Protein AF-A0A958FIM8-F1 (afdb_monomer_lite)

pLDDT: mean 78.72, std 8.45, range [48.31, 89.25]

Foldseek 3Di:
DVVVVQDVDPVSVVVVVVVVVVVCPVVVVLVVVLVVVLVVCVVVCVLVVLLVVLLVVVVVVVDDPVVVLVVVVVVLVVVCVVDVDPVSSCSNCVSRVQSNCVSNVHHSVSD

Structure (mmCIF, N/CA/C/O backbone):
data_AF-A0A958FIM8-F1
#
_entry.id   AF-A0A958FIM8-F1
#
loop_
_atom_site.group_PDB
_atom_site.id
_atom_site.type_symbol
_atom_site.label_atom_id
_atom_site.label_alt_id
_atom_site.label_comp_id
_atom_site.label_asym_id
_atom_site.label_entity_id
_atom_site.label_seq_id
_atom_site.pdbx_PDB_ins_code
_atom_site.Cartn_x
_atom_site.Cartn_y
_atom_site.Cartn_z
_atom_site.occupancy
_atom_site.B_iso_or_equiv
_atom_site.auth_seq_id
_atom_site.auth_comp_id
_atom_site.auth_asym_id
_atom_site.auth_atom_id
_atom_site.pdbx_PDB_model_num
ATOM 1 N N . GLY A 1 1 ? -28.808 9.593 13.337 1.00 60.69 1 GLY A N 1
ATOM 2 C CA . GLY A 1 1 ? -27.851 9.498 14.457 1.00 60.69 1 GLY A CA 1
ATOM 3 C C . GLY A 1 1 ? -28.426 10.144 15.699 1.00 60.69 1 GLY A C 1
ATOM 4 O O . GLY A 1 1 ? -29.049 9.452 16.492 1.00 60.69 1 GLY A O 1
ATOM 5 N N . VAL A 1 2 ? -28.287 11.466 15.814 1.00 61.94 2 VAL A N 1
ATOM 6 C CA . VAL A 1 2 ? -28.866 12.273 16.908 1.00 61.94 2 VAL A CA 1
ATOM 7 C C . VAL A 1 2 ? -30.398 12.348 16.797 1.00 61.94 2 VAL A C 1
ATOM 9 O O . VAL A 1 2 ? -31.105 12.031 17.743 1.00 61.94 2 VAL A O 1
ATOM 12 N N . MET A 1 3 ? -30.921 12.610 15.594 1.00 58.44 3 MET A N 1
ATOM 13 C CA . MET A 1 3 ? -32.369 12.715 15.324 1.00 58.44 3 MET A CA 1
ATOM 14 C C . MET A 1 3 ? -33.138 11.383 15.445 1.00 58.44 3 MET A C 1
ATOM 16 O O . MET A 1 3 ? -34.342 11.372 15.651 1.00 58.44 3 MET A O 1
ATOM 20 N N . THR A 1 4 ? -32.435 10.250 15.347 1.00 76.81 4 THR A N 1
ATOM 21 C CA . THR A 1 4 ? -32.993 8.893 15.510 1.00 76.81 4 THR A CA 1
ATOM 22 C C . THR A 1 4 ? -32.746 8.328 16.916 1.00 76.81 4 THR A C 1
ATOM 24 O O . THR A 1 4 ? -32.925 7.133 17.130 1.00 76.81 4 THR A O 1
ATOM 27 N N . GLY A 1 5 ? -32.234 9.139 17.853 1.00 74.44 5 GLY A N 1
ATOM 28 C CA . GLY A 1 5 ? -31.954 8.744 19.240 1.00 74.44 5 GLY A CA 1
ATOM 29 C C . GLY A 1 5 ? -30.795 7.756 19.443 1.00 74.44 5 GLY A C 1
ATOM 30 O O . GLY A 1 5 ? -30.603 7.289 20.563 1.00 74.44 5 GLY A O 1
ATOM 31 N N . LYS A 1 6 ? -30.022 7.431 18.392 1.00 72.44 6 LYS A N 1
ATOM 32 C CA . LYS A 1 6 ? -28.883 6.489 18.453 1.00 72.44 6 LYS A CA 1
ATOM 33 C C . LYS A 1 6 ? -27.629 7.087 19.101 1.00 72.44 6 LYS A C 1
ATOM 35 O O . LYS A 1 6 ? -26.825 6.337 19.633 1.00 72.44 6 LYS A O 1
ATOM 40 N N . PHE A 1 7 ? -27.466 8.407 19.049 1.00 79.88 7 PHE A N 1
ATOM 41 C CA . PHE A 1 7 ? -26.386 9.128 19.725 1.00 79.88 7 PHE A CA 1
ATOM 42 C C . PHE A 1 7 ? -27.014 10.166 20.649 1.00 79.88 7 PHE A C 1
ATOM 44 O O . PHE A 1 7 ? -27.542 11.166 20.160 1.00 79.88 7 PHE A O 1
ATOM 51 N N . LYS A 1 8 ? -27.021 9.895 21.958 1.00 78.62 8 LYS A N 1
ATOM 52 C CA . LYS A 1 8 ? -27.652 10.750 22.979 1.00 78.62 8 LYS A CA 1
ATOM 53 C C . LYS A 1 8 ? -26.638 11.621 23.707 1.00 78.62 8 LYS A C 1
ATOM 55 O O . LYS A 1 8 ? -26.997 12.674 24.221 1.00 78.62 8 LYS A O 1
ATOM 60 N N . SER A 1 9 ? -25.374 11.211 23.729 1.00 82.94 9 SER A N 1
ATOM 61 C CA . SER A 1 9 ? -24.277 12.012 24.266 1.00 82.94 9 SER A CA 1
ATOM 62 C C . SER A 1 9 ? -23.003 11.862 23.440 1.00 82.94 9 SER A C 1
ATOM 64 O O . SER A 1 9 ? -22.837 10.899 22.686 1.00 82.94 9 SER A O 1
ATOM 66 N N . SER A 1 10 ? -22.052 12.774 23.645 1.00 82.06 10 SER A N 1
ATOM 67 C CA . SER A 1 10 ? -20.709 12.676 23.064 1.00 82.06 10 SER A CA 1
ATOM 68 C C . SER A 1 10 ? -20.005 11.363 23.432 1.00 82.06 10 SER A C 1
ATOM 70 O O . SER A 1 10 ? -19.213 10.863 22.638 1.00 82.06 10 SER A O 1
ATOM 72 N N . LYS A 1 11 ? -20.330 10.747 24.583 1.00 84.56 11 LYS A N 1
ATOM 73 C CA . LYS A 1 11 ? -19.807 9.419 24.951 1.00 84.56 11 LYS A CA 1
ATOM 74 C C . LYS A 1 11 ? -20.304 8.312 24.022 1.00 84.56 11 LYS A C 1
ATOM 76 O O . LYS A 1 11 ? -19.523 7.422 23.706 1.00 84.56 11 LYS A O 1
ATOM 81 N N . ASP A 1 12 ? -21.545 8.377 23.541 1.00 85.31 12 ASP A N 1
ATOM 82 C CA . ASP A 1 12 ? -22.080 7.371 22.608 1.00 85.31 12 ASP A CA 1
ATOM 83 C C . ASP A 1 12 ? -21.382 7.464 21.249 1.00 85.31 12 ASP A C 1
ATOM 85 O O . ASP A 1 12 ? -21.123 6.455 20.594 1.00 85.31 12 ASP A O 1
ATOM 89 N N . MET A 1 13 ? -21.045 8.690 20.839 1.00 83.12 13 MET A N 1
ATOM 90 C CA . MET A 1 13 ? -20.290 8.940 19.616 1.00 83.12 13 MET A CA 1
ATOM 91 C C . MET A 1 13 ? -18.862 8.398 19.733 1.00 83.12 13 MET A C 1
ATOM 93 O O . MET A 1 13 ? -18.423 7.663 18.851 1.00 83.12 13 MET A O 1
ATOM 97 N N . VAL A 1 14 ? -18.176 8.664 20.851 1.00 87.88 14 VAL A N 1
ATOM 98 C CA . VAL A 1 14 ? -16.850 8.087 21.131 1.00 87.88 14 VAL A CA 1
ATOM 99 C C . VAL A 1 14 ? -16.916 6.558 21.179 1.00 87.88 14 VAL A C 1
ATOM 101 O O . VAL A 1 14 ? -16.098 5.901 20.545 1.00 87.88 14 VAL A O 1
ATOM 104 N N . GLY A 1 15 ? -17.922 5.975 21.837 1.00 88.56 15 GLY A N 1
ATOM 105 C CA . GLY A 1 15 ? -18.096 4.521 21.910 1.00 88.56 15 GLY A CA 1
ATOM 106 C C . GLY A 1 15 ? -18.310 3.862 20.544 1.00 88.56 15 GLY A C 1
ATOM 107 O O . GLY A 1 15 ? -17.737 2.808 20.267 1.00 88.56 15 GLY A O 1
ATOM 108 N N . ALA A 1 16 ? -19.076 4.492 19.650 1.00 87.25 16 ALA A N 1
ATOM 109 C CA . ALA A 1 16 ? -19.239 3.996 18.284 1.00 87.25 16 ALA A CA 1
ATOM 110 C C . ALA A 1 16 ? -17.959 4.125 17.450 1.00 87.25 16 ALA A C 1
ATOM 112 O O . ALA A 1 16 ? -17.654 3.220 16.674 1.00 87.25 16 ALA A O 1
ATOM 113 N N . MET A 1 17 ? -17.185 5.199 17.632 1.00 87.44 17 MET A N 1
ATOM 114 C CA . MET A 1 17 ? -15.872 5.338 16.995 1.00 87.44 17 MET A CA 1
ATOM 115 C C . MET A 1 17 ? -14.900 4.262 17.489 1.00 87.44 17 MET A C 1
ATOM 117 O O . MET A 1 17 ? -14.244 3.622 16.673 1.00 87.44 17 MET A O 1
ATOM 121 N N . SER A 1 18 ? -14.858 3.990 18.797 1.00 89.25 18 SER A N 1
ATOM 122 C CA . SER A 1 18 ? -14.039 2.911 19.364 1.00 89.25 18 SER A CA 1
ATOM 123 C C . SER A 1 18 ? -14.422 1.544 18.798 1.00 89.25 18 SER A C 1
ATOM 125 O O . SER A 1 18 ? -13.546 0.783 18.398 1.00 89.25 18 SER A O 1
ATOM 127 N N . LYS A 1 19 ? -15.722 1.254 18.676 1.00 89.06 19 LYS A N 1
ATOM 128 C CA . LYS A 1 19 ? -16.203 -0.007 18.095 1.00 89.06 19 LYS A CA 1
ATOM 129 C C . LYS A 1 19 ? -15.889 -0.135 16.602 1.00 89.06 19 LYS A C 1
ATOM 131 O O . LYS A 1 19 ? -15.602 -1.227 16.121 1.00 89.06 19 LYS A O 1
ATOM 136 N N . ALA A 1 20 ? -15.906 0.973 15.864 1.00 87.50 20 ALA A N 1
ATOM 137 C CA . ALA A 1 20 ? -15.458 0.989 14.476 1.00 87.50 20 ALA A CA 1
ATOM 138 C C . ALA A 1 20 ? -13.946 0.712 14.362 1.00 87.50 20 ALA A C 1
ATOM 140 O O . ALA A 1 20 ? -13.536 -0.062 13.501 1.00 87.50 20 ALA A O 1
ATOM 141 N N . MET A 1 21 ? -13.125 1.286 15.251 1.00 88.44 21 MET A N 1
ATOM 142 C CA . MET A 1 21 ? -11.677 1.029 15.292 1.00 88.44 21 MET A CA 1
ATOM 143 C C . MET A 1 21 ? -11.344 -0.425 15.638 1.00 88.44 21 MET A C 1
ATOM 145 O O . MET A 1 21 ? -10.404 -0.979 15.074 1.00 88.44 21 MET A O 1
ATOM 149 N N . GLU A 1 22 ? -12.135 -1.066 16.498 1.00 89.19 22 GLU A N 1
ATOM 150 C CA . GLU A 1 22 ? -11.995 -2.492 16.820 1.00 89.19 22 GLU A CA 1
ATOM 151 C C . GLU A 1 22 ? -12.137 -3.371 15.564 1.00 89.19 22 GLU A C 1
ATOM 153 O O . GLU A 1 22 ? -11.312 -4.250 15.320 1.00 89.19 22 GLU A O 1
ATOM 158 N N . GLY A 1 23 ? -13.106 -3.063 14.693 1.00 86.25 23 GLY A N 1
ATOM 159 C CA . GLY A 1 23 ? -13.276 -3.747 13.405 1.00 86.25 23 GLY A CA 1
ATOM 160 C C . GLY A 1 23 ? -12.121 -3.533 12.417 1.00 86.25 23 GLY A C 1
ATOM 161 O O . GLY A 1 23 ? -11.919 -4.351 11.521 1.00 86.25 23 GLY A O 1
ATOM 162 N N . MET A 1 24 ? -11.329 -2.471 12.585 1.00 87.75 24 MET A N 1
ATOM 163 C CA . MET A 1 24 ? -10.147 -2.199 11.759 1.00 87.75 24 MET A CA 1
ATOM 164 C C . MET A 1 24 ? -8.849 -2.762 12.346 1.00 87.75 24 MET A C 1
ATOM 166 O O . MET A 1 24 ? -7.801 -2.613 11.718 1.00 87.75 24 MET A O 1
ATOM 170 N N . ALA A 1 25 ? -8.878 -3.422 13.508 1.00 86.69 25 ALA A N 1
ATOM 171 C CA . ALA A 1 25 ? -7.669 -3.914 14.170 1.00 86.69 25 ALA A CA 1
ATOM 172 C C . ALA A 1 25 ? -6.814 -4.805 13.249 1.00 86.69 25 ALA A C 1
ATOM 174 O O . ALA A 1 25 ? -5.600 -4.626 13.164 1.00 86.69 25 ALA A O 1
ATOM 175 N N . TYR A 1 26 ? -7.450 -5.698 12.481 1.00 84.06 26 TYR A N 1
ATOM 176 C CA . TYR A 1 26 ? -6.760 -6.541 11.499 1.00 84.06 26 TYR A CA 1
ATOM 177 C C . TYR A 1 26 ? -6.060 -5.722 10.403 1.00 84.06 26 TYR A C 1
ATOM 179 O O . TYR A 1 26 ? -4.903 -5.981 10.067 1.00 84.06 26 TYR A O 1
ATOM 187 N N . TYR A 1 27 ? -6.742 -4.702 9.874 1.00 83.81 27 TYR A N 1
ATOM 188 C CA . TYR A 1 27 ? -6.174 -3.811 8.865 1.00 83.81 27 TYR A CA 1
ATOM 189 C C . TYR A 1 27 ? -4.979 -3.025 9.415 1.00 83.81 27 TYR A C 1
ATOM 191 O O . TYR A 1 27 ? -3.968 -2.906 8.731 1.00 83.81 27 TYR A O 1
ATOM 199 N N . ILE A 1 28 ? -5.056 -2.542 10.659 1.00 87.06 28 ILE A N 1
ATOM 200 C CA . ILE A 1 28 ? -3.971 -1.789 11.305 1.00 87.06 28 ILE A CA 1
ATOM 201 C C . ILE A 1 28 ? -2.714 -2.656 11.451 1.00 87.06 28 ILE A C 1
ATOM 203 O O . ILE A 1 28 ? -1.623 -2.206 11.105 1.00 87.06 28 ILE A O 1
ATOM 207 N N . VAL A 1 29 ? -2.855 -3.906 11.903 1.00 87.69 29 VAL A N 1
ATOM 208 C CA . VAL A 1 29 ? -1.718 -4.834 12.034 1.00 87.69 29 VAL A CA 1
ATOM 209 C C . VAL A 1 29 ? -1.087 -5.116 10.670 1.00 87.69 29 VAL A C 1
ATOM 211 O O . VAL A 1 29 ? 0.128 -5.029 10.517 1.00 87.69 29 VAL A O 1
ATOM 214 N N . MET A 1 30 ? -1.899 -5.393 9.650 1.00 84.75 30 MET A N 1
ATOM 215 C CA . MET A 1 30 ? -1.407 -5.607 8.288 1.00 84.75 30 MET A CA 1
ATOM 216 C C . MET A 1 30 ? -0.693 -4.367 7.728 1.00 84.75 30 MET A C 1
ATOM 218 O O . MET A 1 30 ? 0.410 -4.482 7.190 1.00 84.75 30 MET A O 1
ATOM 222 N N . ALA A 1 31 ? -1.299 -3.186 7.865 1.00 84.50 31 ALA A N 1
ATOM 223 C CA . ALA A 1 31 ? -0.743 -1.923 7.392 1.00 84.50 31 ALA A CA 1
ATO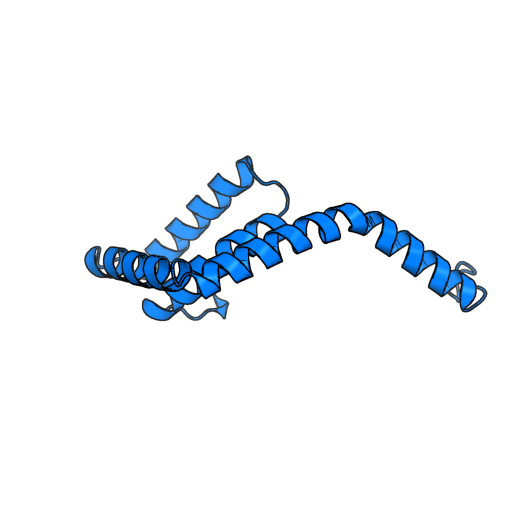M 224 C C . ALA A 1 31 ? 0.583 -1.590 8.088 1.00 84.50 31 ALA A C 1
ATOM 226 O O . ALA A 1 31 ? 1.491 -1.082 7.439 1.00 84.50 31 ALA A O 1
ATOM 227 N N . PHE A 1 32 ? 0.731 -1.935 9.371 1.00 87.94 32 PHE A N 1
ATOM 228 C CA . PHE A 1 32 ? 1.987 -1.788 10.106 1.00 87.94 32 PHE A CA 1
ATOM 229 C C . PHE A 1 32 ? 3.121 -2.608 9.475 1.00 87.94 32 PHE A C 1
ATOM 231 O O . PHE A 1 32 ? 4.189 -2.069 9.187 1.00 87.94 32 PHE A O 1
ATOM 238 N N . PHE A 1 33 ? 2.884 -3.889 9.177 1.00 87.69 33 PHE A N 1
ATOM 239 C CA . PHE A 1 33 ? 3.887 -4.720 8.503 1.00 87.69 33 PHE A CA 1
ATOM 240 C C . PHE A 1 33 ? 4.160 -4.263 7.067 1.00 87.69 33 PHE A C 1
ATOM 242 O O . PHE A 1 33 ? 5.316 -4.247 6.646 1.00 87.69 33 PHE A O 1
ATOM 249 N N . CYS A 1 34 ? 3.131 -3.835 6.331 1.00 84.50 34 CYS A N 1
ATOM 250 C CA . CYS A 1 34 ? 3.315 -3.252 5.001 1.00 84.50 34 CYS A CA 1
ATOM 251 C C . CYS A 1 34 ? 4.171 -1.983 5.071 1.00 84.50 34 CYS A C 1
ATOM 253 O O . CYS A 1 34 ? 5.078 -1.821 4.265 1.00 84.50 34 CYS A O 1
ATOM 255 N N . ALA A 1 35 ? 3.947 -1.111 6.055 1.00 86.50 35 ALA A N 1
ATOM 256 C CA . ALA A 1 35 ? 4.742 0.096 6.247 1.00 86.50 35 ALA A CA 1
ATOM 257 C C . ALA A 1 35 ? 6.211 -0.224 6.562 1.00 86.50 35 ALA A C 1
ATOM 259 O O . ALA A 1 35 ? 7.102 0.401 5.988 1.00 86.50 35 ALA A O 1
ATOM 260 N N . LEU A 1 36 ? 6.479 -1.227 7.407 1.00 89.19 36 LEU A N 1
ATOM 261 C CA . LEU A 1 36 ? 7.844 -1.700 7.673 1.00 89.19 36 LEU A CA 1
ATOM 262 C C . LEU A 1 36 ? 8.510 -2.272 6.417 1.00 89.19 36 LEU A C 1
ATOM 264 O O . LEU A 1 36 ? 9.674 -1.972 6.151 1.00 89.19 36 LEU A O 1
ATOM 268 N N . PHE A 1 37 ? 7.771 -3.051 5.623 1.00 86.12 37 PHE A N 1
ATOM 269 C CA . PHE A 1 37 ? 8.249 -3.547 4.335 1.00 86.12 37 PHE A CA 1
ATOM 270 C C . PHE A 1 37 ? 8.584 -2.391 3.391 1.00 86.12 37 PHE A C 1
ATOM 272 O O . PHE A 1 37 ? 9.700 -2.341 2.891 1.00 86.12 37 PHE A O 1
ATOM 279 N N . ILE A 1 38 ? 7.671 -1.435 3.196 1.00 85.00 38 ILE A N 1
ATOM 280 C CA . ILE A 1 38 ? 7.877 -0.262 2.331 1.00 85.00 38 ILE A CA 1
ATOM 281 C C . ILE A 1 38 ? 9.093 0.540 2.797 1.00 85.00 38 ILE A C 1
ATOM 283 O O . ILE A 1 38 ? 9.914 0.945 1.977 1.00 85.00 38 ILE A O 1
ATOM 287 N N . TYR A 1 39 ? 9.245 0.742 4.107 1.00 87.69 39 TYR A N 1
ATOM 288 C CA . TYR A 1 39 ? 10.396 1.434 4.678 1.00 87.69 39 TYR A CA 1
ATOM 289 C C . TYR A 1 39 ? 11.711 0.714 4.350 1.00 87.69 39 TYR A C 1
ATOM 291 O O . TYR A 1 39 ? 12.630 1.331 3.813 1.00 87.69 39 TYR A O 1
ATOM 299 N N . ALA A 1 40 ? 11.794 -0.596 4.596 1.00 86.75 40 ALA A N 1
ATOM 300 C CA . ALA A 1 40 ? 12.980 -1.389 4.268 1.00 86.75 40 ALA A CA 1
ATOM 301 C C . ALA A 1 40 ? 13.240 -1.455 2.750 1.00 86.75 40 ALA A C 1
ATOM 303 O O . ALA A 1 40 ? 14.385 -1.395 2.296 1.00 86.75 40 ALA A O 1
ATOM 304 N N . PHE A 1 41 ? 12.179 -1.537 1.951 1.00 83.06 41 PHE A N 1
ATOM 305 C CA . PHE A 1 41 ? 12.216 -1.605 0.493 1.00 83.06 41 PHE A CA 1
ATOM 306 C C . PHE A 1 41 ? 12.701 -0.295 -0.144 1.00 83.06 41 PHE A C 1
ATOM 308 O O . PHE A 1 41 ? 13.484 -0.316 -1.096 1.00 83.06 41 PHE A O 1
ATOM 315 N N . ASN A 1 42 ? 12.304 0.844 0.426 1.00 82.56 42 ASN A N 1
ATOM 316 C CA . ASN A 1 42 ? 12.794 2.161 0.031 1.00 82.56 42 ASN A CA 1
ATOM 317 C C . ASN A 1 42 ? 14.231 2.391 0.509 1.00 82.56 42 ASN A C 1
ATOM 319 O O . ASN A 1 42 ? 15.073 2.808 -0.281 1.00 82.56 42 ASN A O 1
ATOM 323 N N . ASN A 1 43 ? 14.547 2.063 1.766 1.00 88.25 43 ASN A N 1
ATOM 324 C CA . ASN A 1 43 ? 15.889 2.261 2.323 1.00 88.25 43 ASN A CA 1
ATOM 325 C C . ASN A 1 43 ? 16.957 1.405 1.614 1.00 88.25 43 ASN A C 1
ATOM 327 O O . ASN A 1 43 ? 18.105 1.817 1.479 1.00 88.25 43 ASN A O 1
ATOM 331 N N . SER A 1 44 ? 16.579 0.224 1.117 1.00 87.06 44 SER A N 1
ATOM 332 C CA . SER A 1 44 ? 17.467 -0.657 0.345 1.00 87.06 44 SER A CA 1
ATOM 333 C C . SER A 1 44 ? 17.649 -0.242 -1.120 1.00 87.06 44 SER A C 1
ATOM 335 O O . SER A 1 44 ? 18.442 -0.864 -1.823 1.00 87.06 44 SER A O 1
ATOM 337 N N . ASN A 1 45 ? 16.935 0.781 -1.606 1.00 85.00 45 ASN A N 1
ATOM 338 C CA . ASN A 1 45 ? 16.889 1.194 -3.017 1.00 85.00 45 ASN A CA 1
ATOM 339 C C . ASN A 1 45 ? 16.440 0.093 -4.004 1.00 85.00 45 ASN A C 1
ATOM 341 O O . ASN A 1 45 ? 16.471 0.305 -5.218 1.00 85.00 45 ASN A O 1
ATOM 345 N N . ILE A 1 46 ? 15.969 -1.062 -3.518 1.00 84.50 46 ILE A N 1
ATOM 346 C CA . ILE A 1 46 ? 15.496 -2.163 -4.371 1.00 84.50 46 ILE A CA 1
ATOM 347 C C . ILE A 1 46 ? 14.249 -1.732 -5.145 1.00 84.50 46 ILE A C 1
ATOM 349 O O . ILE A 1 46 ? 14.103 -2.098 -6.310 1.00 84.50 46 ILE A O 1
ATOM 353 N N . GLY A 1 47 ? 13.391 -0.900 -4.547 1.00 80.38 47 GLY A N 1
ATOM 354 C CA . GLY A 1 47 ? 12.230 -0.337 -5.237 1.00 80.38 47 GLY A CA 1
ATOM 355 C C . GLY A 1 47 ? 12.592 0.531 -6.428 1.00 80.38 47 GLY A C 1
ATOM 356 O O . GLY A 1 47 ? 12.077 0.313 -7.523 1.00 80.38 47 GLY A O 1
ATOM 357 N N . ALA A 1 48 ? 13.542 1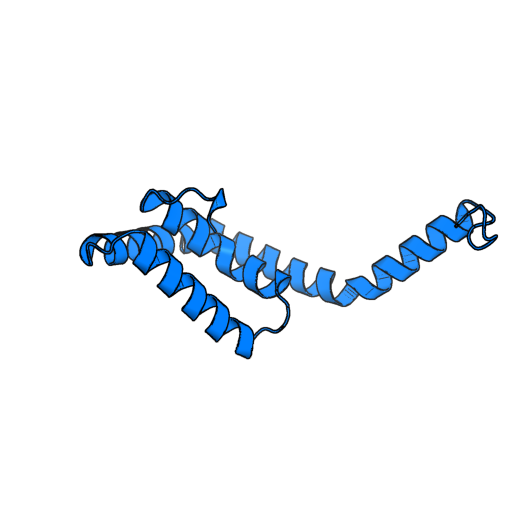.447 -6.246 1.00 79.94 48 ALA A N 1
ATOM 358 C CA . ALA A 1 48 ? 14.047 2.273 -7.335 1.00 79.94 48 ALA A CA 1
ATOM 359 C C . ALA A 1 48 ? 14.697 1.413 -8.432 1.00 79.94 48 ALA A C 1
ATOM 361 O O . ALA A 1 48 ? 14.423 1.607 -9.614 1.00 79.94 48 ALA A O 1
ATOM 362 N N . LEU A 1 49 ? 15.496 0.414 -8.050 1.00 85.19 49 LEU A N 1
ATOM 363 C CA . LEU A 1 49 ? 16.179 -0.464 -8.998 1.00 85.19 49 LEU A CA 1
ATOM 364 C C . LEU A 1 49 ? 15.204 -1.350 -9.793 1.00 85.19 49 LEU A C 1
ATOM 366 O O . LEU A 1 49 ? 15.371 -1.514 -11.001 1.00 85.19 49 LEU A O 1
ATOM 370 N N . MET A 1 50 ? 14.167 -1.887 -9.141 1.00 83.19 50 MET A N 1
ATOM 371 C CA . MET A 1 50 ? 13.089 -2.628 -9.806 1.00 83.19 50 MET A CA 1
ATOM 372 C C . MET A 1 50 ? 12.267 -1.735 -10.732 1.00 83.19 50 MET A C 1
ATOM 374 O O . MET A 1 50 ? 11.939 -2.158 -11.838 1.00 83.19 50 MET A O 1
ATOM 378 N N . ALA A 1 51 ? 11.968 -0.502 -10.319 1.00 81.00 51 ALA A N 1
ATOM 379 C CA . ALA A 1 51 ? 11.244 0.451 -11.152 1.00 81.00 51 ALA A CA 1
ATOM 380 C C . ALA A 1 51 ? 12.033 0.822 -12.416 1.00 81.00 51 ALA A C 1
ATOM 382 O O . ALA A 1 51 ? 11.462 0.813 -13.502 1.00 81.00 51 ALA A O 1
ATOM 383 N N . ILE A 1 52 ? 13.341 1.075 -12.295 1.00 81.38 52 ILE A N 1
ATOM 384 C CA . ILE A 1 52 ? 14.211 1.393 -13.439 1.00 81.38 52 ILE A CA 1
ATOM 385 C C . ILE A 1 52 ? 14.312 0.196 -14.386 1.00 81.38 52 ILE A C 1
ATOM 387 O O . ILE A 1 52 ? 14.014 0.332 -15.569 1.00 81.38 52 ILE A O 1
ATOM 391 N N . LYS A 1 53 ? 14.653 -0.997 -13.879 1.00 82.88 53 LYS A N 1
ATOM 392 C CA . LYS A 1 53 ? 14.759 -2.198 -14.725 1.00 82.88 53 LYS A CA 1
ATOM 393 C C . LYS A 1 53 ? 13.431 -2.564 -15.387 1.00 82.88 53 LYS A C 1
ATOM 395 O O . LYS A 1 53 ? 13.424 -2.955 -16.547 1.00 82.88 53 LYS A O 1
ATOM 400 N N . GLY A 1 54 ? 12.313 -2.430 -14.674 1.00 79.56 54 GLY A N 1
ATOM 401 C CA . GLY A 1 54 ? 10.982 -2.659 -15.238 1.00 79.56 54 GLY A CA 1
ATOM 402 C C . GLY A 1 54 ? 10.602 -1.626 -16.302 1.00 79.56 54 GLY A C 1
ATOM 403 O O . GLY A 1 54 ? 10.024 -1.971 -17.328 1.00 79.56 54 GLY A O 1
ATOM 404 N N . ALA A 1 55 ? 10.975 -0.361 -16.107 1.00 76.88 55 ALA A N 1
ATOM 405 C CA . ALA A 1 55 ? 10.773 0.673 -17.115 1.00 76.88 55 ALA A CA 1
ATOM 406 C C . ALA A 1 55 ? 11.652 0.438 -18.355 1.00 76.88 55 ALA A C 1
ATOM 408 O O . ALA A 1 55 ? 11.184 0.626 -19.476 1.00 76.88 55 ALA A O 1
ATOM 409 N N . GLU A 1 56 ? 12.900 -0.003 -18.184 1.00 80.75 56 GLU A N 1
ATOM 410 C CA . GLU A 1 56 ? 13.800 -0.357 -19.287 1.00 80.75 56 GLU A CA 1
ATOM 411 C C . GLU A 1 56 ? 13.293 -1.552 -20.093 1.00 80.75 56 GLU A C 1
ATOM 413 O O . GLU A 1 56 ? 13.313 -1.496 -21.320 1.00 80.75 56 GLU A O 1
ATOM 418 N N . THR A 1 57 ? 12.784 -2.607 -19.448 1.00 80.19 57 THR A N 1
ATOM 419 C CA . THR A 1 57 ? 12.212 -3.756 -20.169 1.00 80.19 57 THR A CA 1
ATOM 420 C C . THR A 1 57 ? 10.958 -3.363 -20.947 1.00 80.19 57 THR A C 1
ATOM 422 O O . THR A 1 57 ? 10.812 -3.756 -22.104 1.00 80.19 57 THR A O 1
ATOM 425 N N . LEU A 1 58 ? 10.088 -2.531 -20.368 1.00 75.94 58 LEU A N 1
ATOM 426 C CA . LEU A 1 58 ? 8.910 -1.995 -21.058 1.00 75.94 58 LEU A CA 1
ATOM 427 C C . LEU A 1 58 ? 9.286 -1.095 -22.243 1.00 75.94 58 LEU A C 1
ATOM 429 O O . LEU A 1 58 ? 8.676 -1.201 -23.308 1.00 75.94 58 LEU A O 1
ATOM 433 N N . LYS A 1 59 ? 10.315 -0.251 -22.090 1.00 72.94 59 LYS A N 1
ATOM 434 C CA . LYS A 1 59 ? 10.857 0.586 -23.174 1.00 72.94 59 LYS A CA 1
ATOM 435 C C . LYS A 1 59 ? 11.509 -0.249 -24.276 1.00 72.94 59 LYS A C 1
ATOM 437 O O . LYS A 1 59 ? 11.289 0.039 -25.448 1.00 72.94 59 LYS A O 1
ATOM 442 N N . ALA A 1 60 ? 12.259 -1.293 -23.924 1.00 78.50 60 ALA A N 1
ATOM 443 C CA . ALA A 1 60 ? 12.911 -2.191 -24.880 1.00 78.50 60 ALA A CA 1
ATOM 444 C C . ALA A 1 60 ? 11.904 -2.975 -25.734 1.00 78.50 60 ALA A C 1
ATOM 446 O O . ALA A 1 60 ? 12.168 -3.254 -26.900 1.00 78.50 60 ALA A O 1
ATOM 447 N N . LEU A 1 61 ? 10.735 -3.292 -25.175 1.00 75.38 61 LEU A N 1
ATOM 448 C CA . LEU A 1 61 ? 9.637 -3.930 -25.903 1.00 75.38 61 LEU A CA 1
ATOM 449 C C . LEU A 1 61 ? 8.855 -2.950 -26.803 1.00 75.38 61 LEU A C 1
ATOM 451 O O . LEU A 1 61 ? 7.971 -3.392 -27.531 1.00 75.38 61 LEU A O 1
ATOM 455 N N . ALA A 1 62 ? 9.164 -1.644 -26.762 1.00 71.88 62 ALA A N 1
ATOM 456 C CA . ALA A 1 62 ? 8.504 -0.580 -27.528 1.00 71.88 62 ALA A CA 1
ATOM 457 C C . ALA A 1 62 ? 6.963 -0.636 -27.463 1.00 71.88 62 ALA A C 1
ATOM 459 O O . ALA A 1 62 ? 6.267 -0.351 -28.441 1.00 71.88 62 ALA A O 1
ATOM 460 N N . LEU A 1 63 ? 6.418 -1.041 -26.311 1.00 67.19 63 LEU A N 1
ATOM 461 C CA . LEU A 1 63 ? 4.989 -1.299 -26.173 1.0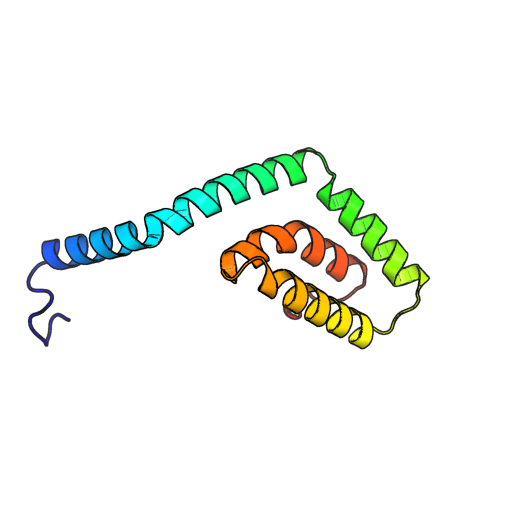0 67.19 63 LEU A CA 1
ATOM 462 C C . LEU A 1 63 ? 4.185 0.012 -26.133 1.00 67.19 63 LEU A C 1
ATOM 464 O O . LEU A 1 63 ? 4.537 0.924 -25.378 1.00 67.19 63 LEU A O 1
ATOM 468 N N . PRO A 1 64 ? 3.070 0.111 -26.884 1.00 73.44 64 PRO A N 1
ATOM 469 C CA . PRO A 1 64 ? 2.136 1.222 -26.753 1.00 73.44 64 PRO A CA 1
ATOM 470 C C . PRO A 1 64 ? 1.582 1.305 -25.326 1.00 73.44 64 PRO A C 1
ATOM 472 O O . PRO A 1 64 ? 1.254 0.278 -24.731 1.00 73.44 64 PRO A O 1
ATOM 475 N N . ALA A 1 65 ? 1.385 2.521 -24.805 1.00 70.62 65 ALA A N 1
ATOM 476 C CA . ALA A 1 65 ? 0.925 2.758 -23.430 1.00 70.62 65 ALA A CA 1
ATOM 477 C C . ALA A 1 65 ? -0.350 1.974 -23.047 1.00 70.62 65 ALA A C 1
ATOM 479 O O . ALA A 1 65 ? -0.462 1.470 -21.931 1.00 70.62 65 ALA A O 1
ATOM 480 N N . TRP A 1 66 ? -1.283 1.801 -23.990 1.00 72.75 66 TRP A N 1
ATOM 481 C CA . TRP A 1 66 ? -2.507 1.013 -23.795 1.00 72.75 66 TRP A CA 1
ATOM 482 C C . TRP A 1 66 ? -2.234 -0.472 -23.494 1.00 72.75 66 TRP A C 1
ATOM 484 O O . TRP A 1 66 ? -2.915 -1.075 -22.667 1.00 72.75 66 TRP A O 1
ATOM 494 N N . VAL A 1 67 ? -1.209 -1.064 -24.115 1.00 76.56 67 VAL A N 1
ATOM 495 C CA . VAL A 1 67 ? -0.835 -2.471 -23.894 1.00 76.56 67 VAL A CA 1
ATOM 496 C C . VAL A 1 67 ? -0.223 -2.654 -22.505 1.00 76.56 67 VAL A C 1
ATOM 498 O O . VAL A 1 67 ? -0.535 -3.624 -21.815 1.00 76.56 67 VAL A O 1
ATOM 501 N N . THR A 1 68 ? 0.581 -1.690 -22.056 1.00 75.81 68 THR A N 1
ATOM 502 C CA . THR A 1 68 ? 1.177 -1.676 -20.712 1.00 75.81 68 THR A CA 1
ATOM 503 C C . THR A 1 68 ? 0.106 -1.618 -19.622 1.00 75.81 68 THR A C 1
ATOM 505 O O . THR A 1 68 ? 0.166 -2.380 -18.656 1.00 75.81 68 THR A O 1
ATOM 508 N N . ILE A 1 69 ? -0.918 -0.777 -19.806 1.00 77.12 69 ILE A N 1
ATOM 509 C CA . ILE A 1 69 ? -2.051 -0.663 -18.875 1.00 77.12 69 ILE A CA 1
ATOM 510 C C . ILE A 1 69 ? -2.849 -1.972 -18.823 1.00 77.12 69 ILE A C 1
ATOM 512 O O . ILE A 1 69 ? -3.129 -2.474 -17.736 1.00 77.12 69 ILE A O 1
ATOM 516 N N . ILE A 1 70 ? -3.159 -2.583 -19.973 1.00 79.75 70 ILE A N 1
ATOM 517 C CA . ILE A 1 70 ? -3.854 -3.882 -20.010 1.00 79.75 70 ILE A CA 1
ATOM 518 C C . ILE A 1 70 ? -3.038 -4.973 -19.304 1.00 79.75 70 ILE A C 1
ATOM 520 O O . ILE A 1 70 ? -3.602 -5.765 -18.546 1.00 79.75 70 ILE A O 1
ATOM 524 N N . GLY A 1 71 ? -1.718 -5.002 -19.499 1.00 79.50 71 GLY A N 1
ATOM 525 C CA . GLY A 1 71 ? -0.829 -5.939 -18.808 1.00 79.50 71 GLY A CA 1
ATOM 526 C C . GLY A 1 71 ? -0.881 -5.787 -17.285 1.00 79.50 71 GLY A C 1
ATOM 527 O O . GLY A 1 71 ? -0.971 -6.783 -16.566 1.00 79.50 71 GLY A O 1
ATOM 528 N N . ILE A 1 72 ? -0.907 -4.548 -16.787 1.00 78.06 72 ILE A N 1
ATOM 529 C CA . ILE A 1 72 ? -1.045 -4.256 -15.352 1.00 78.06 72 ILE A CA 1
ATOM 530 C C . ILE A 1 72 ? -2.409 -4.691 -14.819 1.00 78.06 72 ILE A C 1
ATOM 532 O O . ILE A 1 72 ? -2.479 -5.264 -13.731 1.00 78.06 72 ILE A O 1
ATOM 536 N N . ILE A 1 73 ? -3.486 -4.479 -15.578 1.00 81.69 73 ILE A N 1
ATOM 537 C CA . ILE A 1 73 ? -4.833 -4.923 -15.193 1.00 81.69 73 ILE A CA 1
ATOM 538 C C . ILE A 1 73 ? -4.869 -6.448 -15.044 1.00 81.69 73 ILE A C 1
ATOM 540 O O . ILE A 1 73 ? -5.352 -6.950 -14.028 1.00 81.69 73 ILE A O 1
ATOM 544 N N . PHE A 1 74 ? -4.306 -7.193 -16.000 1.00 81.94 74 PHE A N 1
ATOM 545 C CA . PHE A 1 74 ? -4.222 -8.655 -15.918 1.00 81.94 74 PHE A CA 1
ATOM 546 C C . PHE A 1 74 ? -3.380 -9.129 -14.735 1.00 81.94 74 PHE A C 1
ATOM 548 O O . PHE A 1 74 ? -3.782 -10.045 -14.017 1.00 81.94 74 PHE A O 1
ATOM 555 N N . LEU A 1 75 ? -2.240 -8.486 -14.490 1.00 79.38 75 LEU A N 1
ATOM 556 C CA . LEU A 1 75 ? -1.388 -8.802 -13.349 1.00 79.38 75 LEU A CA 1
ATOM 557 C C . LEU A 1 75 ? -2.102 -8.515 -12.018 1.00 79.38 75 LEU A C 1
ATOM 559 O O . LEU A 1 75 ? -2.090 -9.347 -11.113 1.00 79.38 75 LEU A O 1
ATOM 563 N N . SER A 1 76 ? -2.802 -7.385 -11.910 1.00 78.81 76 SER A N 1
ATOM 564 C CA . SER A 1 76 ? -3.610 -7.034 -10.735 1.00 78.81 76 SER A CA 1
ATOM 565 C C . SER A 1 76 ? -4.771 -8.010 -10.515 1.00 78.81 76 SER A C 1
ATOM 567 O O . SER A 1 76 ? -5.063 -8.381 -9.369 1.00 78.81 76 SER A O 1
ATOM 569 N N . ALA A 1 77 ? -5.406 -8.474 -11.596 1.00 81.12 77 ALA A N 1
ATOM 570 C CA . ALA A 1 77 ? -6.453 -9.492 -11.562 1.00 81.12 77 ALA A CA 1
ATOM 571 C C . ALA A 1 77 ? -5.909 -10.851 -11.100 1.00 81.12 77 ALA A C 1
ATOM 573 O O . ALA A 1 77 ? -6.524 -11.494 -10.252 1.00 81.12 77 ALA A O 1
ATOM 574 N N . PHE A 1 78 ? -4.724 -11.250 -11.567 1.00 81.00 78 PHE A N 1
ATOM 575 C CA . PHE A 1 78 ? -4.054 -12.468 -11.110 1.00 81.00 78 PHE A CA 1
ATOM 576 C C . PHE A 1 78 ? -3.716 -12.404 -9.616 1.00 81.00 78 PHE A C 1
ATOM 578 O O . PHE A 1 78 ? -4.065 -13.307 -8.859 1.00 81.00 78 PHE A O 1
ATOM 585 N N . VAL A 1 79 ? -3.128 -11.297 -9.152 1.00 77.88 79 VAL A N 1
ATOM 586 C CA . VAL A 1 79 ? -2.836 -11.090 -7.722 1.00 77.88 79 VAL A CA 1
ATOM 587 C C . VAL A 1 79 ? -4.124 -11.052 -6.885 1.00 77.88 79 VAL A C 1
ATOM 589 O O . VAL A 1 79 ? -4.113 -11.441 -5.718 1.00 77.88 79 VAL A O 1
ATOM 592 N N . ASN A 1 80 ? -5.258 -10.647 -7.471 1.00 80.00 80 ASN A N 1
ATOM 593 C CA . ASN A 1 80 ? -6.562 -10.656 -6.795 1.00 80.00 80 ASN A CA 1
ATOM 594 C C . ASN A 1 80 ? -7.003 -12.048 -6.339 1.00 80.00 80 ASN A C 1
ATOM 596 O O . ASN A 1 80 ? -7.744 -12.153 -5.369 1.00 80.00 80 ASN A O 1
ATOM 600 N N . LEU A 1 81 ? -6.560 -13.101 -7.029 1.00 77.19 81 LEU A N 1
ATOM 601 C CA . LEU A 1 81 ? -6.904 -14.478 -6.677 1.00 77.19 81 LEU A CA 1
ATOM 602 C C . LEU A 1 81 ? -6.200 -14.942 -5.393 1.00 77.19 81 LEU A C 1
ATOM 604 O O . LEU A 1 81 ? -6.702 -15.830 -4.714 1.00 77.19 81 LEU A O 1
ATOM 608 N N . PHE A 1 82 ? -5.070 -14.323 -5.040 1.00 72.62 82 PHE A N 1
ATOM 609 C CA . PHE A 1 82 ? -4.294 -14.649 -3.839 1.00 72.62 82 PHE A CA 1
ATOM 610 C C . PHE A 1 82 ? -4.561 -13.683 -2.684 1.00 72.62 82 PHE A C 1
ATOM 612 O O . PHE A 1 82 ? -4.528 -14.076 -1.520 1.00 72.62 82 PHE A O 1
ATOM 619 N N . VAL A 1 83 ? -4.831 -12.413 -2.996 1.00 71.38 83 VAL A N 1
ATOM 620 C CA . VAL A 1 83 ? -5.057 -11.354 -2.009 1.00 71.38 83 VAL A CA 1
ATOM 621 C C . VAL A 1 83 ? -6.419 -10.718 -2.262 1.00 71.38 83 VAL A C 1
ATOM 623 O O . VAL A 1 83 ? -6.563 -9.863 -3.133 1.00 71.38 83 VAL A O 1
ATOM 626 N N . GLY A 1 84 ? -7.415 -11.115 -1.462 1.00 66.19 84 GLY A N 1
ATOM 627 C CA . GLY A 1 84 ? -8.786 -10.601 -1.570 1.00 66.19 84 GLY A CA 1
ATOM 628 C C . GLY A 1 84 ? -8.975 -9.165 -1.061 1.00 66.19 84 GLY A C 1
ATOM 629 O O . GLY A 1 84 ? -9.960 -8.518 -1.403 1.00 66.19 84 GLY A O 1
ATOM 630 N N . SER A 1 85 ? -8.038 -8.636 -0.263 1.00 74.19 85 SER A N 1
ATOM 631 C CA . SER A 1 85 ? -8.093 -7.245 0.207 1.00 74.19 85 SER A CA 1
ATOM 632 C C . SER A 1 85 ? -7.467 -6.295 -0.816 1.00 74.19 85 SER A C 1
ATOM 634 O O . SER A 1 85 ? -6.251 -6.298 -1.025 1.00 74.19 85 SER A O 1
ATOM 636 N N . ALA A 1 86 ? -8.299 -5.444 -1.424 1.00 71.44 86 ALA A N 1
ATOM 637 C CA . ALA A 1 86 ? -7.867 -4.451 -2.409 1.00 71.44 86 ALA A CA 1
ATOM 638 C C . ALA A 1 86 ? -6.818 -3.476 -1.839 1.00 71.44 86 ALA A C 1
ATOM 640 O O . ALA A 1 86 ? -5.793 -3.230 -2.473 1.00 71.44 86 ALA A O 1
ATOM 641 N N . SER A 1 87 ? -7.028 -2.985 -0.613 1.00 75.38 87 SER A N 1
ATOM 642 C CA . SER A 1 87 ? -6.098 -2.067 0.059 1.00 75.38 87 SER A CA 1
ATOM 643 C C . SER A 1 87 ? -4.764 -2.735 0.397 1.00 75.38 87 SER A C 1
ATOM 645 O O . SER A 1 87 ? -3.717 -2.113 0.244 1.00 75.38 87 SER A O 1
ATOM 647 N N . ALA A 1 88 ? -4.784 -4.013 0.795 1.00 70.31 88 ALA A N 1
ATOM 648 C CA . ALA A 1 88 ? -3.570 -4.784 1.071 1.00 70.31 88 ALA A CA 1
ATOM 649 C C . ALA A 1 88 ? -2.726 -4.977 -0.192 1.00 70.31 88 ALA A C 1
ATOM 651 O O . ALA A 1 88 ? -1.511 -4.795 -0.181 1.00 70.31 88 ALA A O 1
ATOM 652 N N . LYS A 1 89 ? -3.392 -5.315 -1.302 1.00 78.75 89 LYS A N 1
ATOM 653 C CA . LYS A 1 89 ? -2.742 -5.486 -2.597 1.00 78.75 89 LYS A CA 1
ATOM 654 C C . LYS A 1 89 ? -2.076 -4.191 -3.048 1.00 78.75 89 LYS A C 1
ATOM 656 O O . LYS A 1 89 ? -0.902 -4.196 -3.407 1.00 78.75 89 LYS A O 1
ATOM 661 N N . TRP A 1 90 ? -2.815 -3.086 -3.016 1.00 80.25 90 TRP A N 1
ATOM 662 C CA . TRP A 1 90 ? -2.295 -1.807 -3.484 1.00 80.25 90 TRP A CA 1
ATOM 663 C C . TRP A 1 90 ? -1.138 -1.297 -2.623 1.00 80.25 90 TRP A C 1
ATOM 665 O O . TRP A 1 90 ? -0.143 -0.827 -3.168 1.00 80.25 90 TRP A O 1
ATOM 675 N N . ALA A 1 91 ? -1.205 -1.487 -1.301 1.00 78.88 91 ALA A N 1
ATOM 676 C CA . ALA A 1 91 ? -0.120 -1.124 -0.390 1.00 78.88 91 ALA A CA 1
ATOM 677 C C . ALA A 1 91 ? 1.218 -1.805 -0.741 1.00 78.88 91 ALA A C 1
ATOM 679 O O . ALA A 1 91 ? 2.275 -1.212 -0.542 1.00 78.88 91 ALA A O 1
ATOM 680 N N . LEU A 1 92 ? 1.182 -3.021 -1.294 1.00 76.00 92 LEU A N 1
ATOM 681 C CA . LEU A 1 92 ? 2.381 -3.757 -1.707 1.00 76.00 92 LEU A CA 1
ATOM 682 C C . LEU A 1 92 ? 2.857 -3.400 -3.122 1.00 76.00 92 LEU A C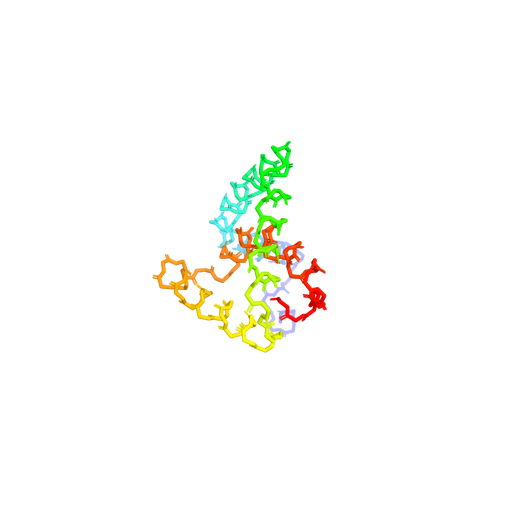 1
ATOM 684 O O . LEU A 1 92 ? 4.060 -3.394 -3.374 1.00 76.00 92 LEU A O 1
ATOM 688 N N . LEU A 1 93 ? 1.937 -3.121 -4.051 1.00 78.94 93 LEU A N 1
ATOM 689 C CA . LEU A 1 93 ? 2.260 -2.878 -5.464 1.00 78.94 93 LEU A CA 1
ATOM 690 C C . LEU A 1 93 ? 2.643 -1.420 -5.754 1.00 78.94 93 LEU A C 1
ATOM 692 O O . LEU A 1 93 ? 3.530 -1.172 -6.573 1.00 78.94 93 LEU A O 1
ATOM 696 N N . ALA A 1 94 ? 2.021 -0.456 -5.070 1.00 81.38 94 ALA A N 1
ATOM 697 C CA . ALA A 1 94 ? 2.229 0.973 -5.306 1.00 81.38 94 ALA A CA 1
ATOM 698 C C . ALA A 1 94 ? 3.708 1.427 -5.264 1.00 81.38 94 ALA A C 1
ATOM 700 O O . ALA A 1 94 ? 4.107 2.166 -6.165 1.00 81.38 94 ALA A O 1
ATOM 701 N N . PRO A 1 95 ? 4.562 0.966 -4.323 1.00 79.19 95 PRO A N 1
ATOM 702 C CA . PRO A 1 95 ? 5.968 1.385 -4.252 1.00 79.19 95 PRO A CA 1
ATOM 703 C C . PRO A 1 95 ? 6.809 0.994 -5.475 1.00 79.19 95 PRO A C 1
ATOM 705 O O . PRO A 1 95 ? 7.885 1.548 -5.677 1.00 79.19 95 PRO A O 1
ATOM 708 N N . ILE A 1 96 ? 6.349 0.024 -6.270 1.00 81.56 96 ILE A N 1
ATOM 709 C CA . ILE A 1 96 ? 7.066 -0.499 -7.440 1.00 81.56 96 ILE A CA 1
ATOM 710 C C . ILE A 1 96 ? 6.427 0.025 -8.724 1.00 81.56 96 ILE A C 1
ATOM 712 O O . ILE A 1 96 ? 7.121 0.540 -9.599 1.00 81.56 96 ILE A O 1
ATOM 716 N N . PHE A 1 97 ? 5.102 -0.094 -8.837 1.00 78.62 97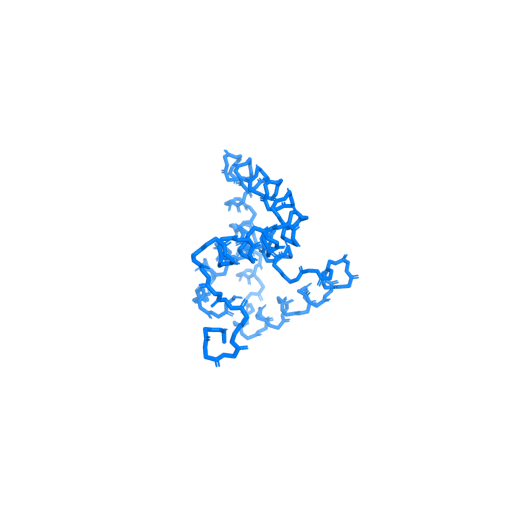 PHE A N 1
ATOM 717 C CA . PHE A 1 97 ? 4.376 0.231 -10.063 1.00 78.62 97 PHE A CA 1
ATOM 718 C C . PHE A 1 97 ? 4.283 1.734 -10.318 1.00 78.62 97 PHE A C 1
ATOM 720 O O . PHE A 1 97 ? 4.479 2.153 -11.457 1.00 78.62 97 PHE A O 1
ATOM 727 N N . VAL A 1 98 ? 4.060 2.553 -9.283 1.00 81.19 98 VAL A N 1
ATOM 728 C CA . VAL A 1 98 ? 3.924 4.008 -9.463 1.00 81.19 98 VAL A CA 1
ATOM 729 C C . VAL A 1 98 ? 5.227 4.621 -10.001 1.00 81.19 98 VAL A C 1
ATOM 731 O O . VAL A 1 98 ? 5.178 5.258 -11.055 1.00 81.19 98 VAL A O 1
ATOM 734 N N . PRO A 1 99 ? 6.415 4.381 -9.403 1.00 79.62 99 PRO A N 1
ATOM 735 C CA . PRO A 1 99 ? 7.658 4.932 -9.947 1.00 79.62 99 PRO A CA 1
ATOM 736 C C . PRO A 1 99 ? 8.018 4.370 -11.329 1.00 79.62 99 PRO A C 1
ATOM 738 O O . PRO A 1 99 ? 8.581 5.087 -12.155 1.00 79.62 99 PRO A O 1
ATOM 741 N N . MET A 1 100 ? 7.691 3.101 -11.600 1.00 80.94 100 MET A N 1
ATOM 742 C CA . MET A 1 100 ? 7.953 2.462 -12.894 1.00 80.94 100 MET A CA 1
ATOM 743 C C . MET A 1 100 ? 7.145 3.114 -14.020 1.00 80.94 100 MET A C 1
ATOM 745 O O . MET A 1 100 ? 7.697 3.445 -15.067 1.00 80.94 100 MET A O 1
ATOM 749 N N . LEU A 1 101 ? 5.847 3.335 -13.807 1.00 76.94 101 LEU A N 1
ATOM 750 C CA . LEU A 1 101 ? 4.953 3.886 -14.828 1.00 76.94 101 LEU A CA 1
ATOM 751 C C . LEU A 1 101 ? 5.224 5.361 -15.102 1.00 76.94 101 LEU A C 1
ATOM 753 O O . LEU A 1 101 ? 5.230 5.775 -16.264 1.00 76.94 101 LEU A O 1
ATOM 757 N N . MET A 1 102 ? 5.582 6.116 -14.061 1.00 79.00 102 MET A N 1
ATOM 758 C CA . MET A 1 102 ? 6.049 7.493 -14.211 1.00 79.00 102 MET A CA 1
ATOM 759 C C . MET A 1 102 ? 7.289 7.584 -15.115 1.00 79.00 102 MET A C 1
ATOM 761 O O . MET A 1 102 ? 7.383 8.496 -15.933 1.00 79.00 102 MET A O 1
ATOM 765 N N . GLN A 1 103 ? 8.218 6.621 -15.046 1.00 73.38 103 GLN A N 1
ATOM 766 C CA . GLN A 1 103 ? 9.403 6.595 -15.920 1.00 73.38 103 GLN A CA 1
ATOM 767 C C . GLN A 1 103 ? 9.103 6.254 -17.387 1.00 73.38 103 GLN A C 1
ATOM 769 O O . GLN A 1 103 ? 9.924 6.551 -18.264 1.00 73.38 103 GLN A O 1
ATOM 774 N N . VAL A 1 104 ? 7.963 5.619 -17.666 1.00 72.94 104 VAL A N 1
ATOM 775 C CA . VAL A 1 104 ? 7.487 5.297 -19.024 1.00 72.94 104 VAL A CA 1
ATOM 776 C C . VAL A 1 104 ? 6.562 6.406 -19.566 1.00 72.94 104 VAL A C 1
ATOM 778 O O . VAL A 1 104 ? 6.133 6.349 -20.713 1.00 72.94 104 VAL A O 1
ATOM 781 N N . GLY A 1 105 ? 6.317 7.465 -18.784 1.00 69.44 105 GLY A N 1
ATOM 782 C CA . GLY A 1 105 ? 5.509 8.621 -19.188 1.00 69.44 105 GLY A CA 1
ATOM 783 C C . GLY A 1 105 ? 4.003 8.440 -18.980 1.00 69.44 105 GLY A C 1
ATOM 784 O O . GLY A 1 105 ? 3.221 9.199 -19.545 1.00 69.44 105 GLY A O 1
ATOM 785 N N . ILE A 1 106 ? 3.586 7.448 -18.187 1.00 66.00 106 ILE A N 1
ATOM 786 C CA . ILE A 1 106 ? 2.185 7.251 -17.801 1.00 66.00 106 ILE A CA 1
ATOM 787 C C . ILE A 1 106 ? 1.946 8.010 -16.492 1.00 66.00 106 ILE A C 1
ATOM 789 O O . ILE A 1 106 ? 2.620 7.761 -15.490 1.00 66.00 106 ILE A O 1
ATOM 793 N N . SER A 1 107 ? 1.005 8.959 -16.514 1.00 61.56 107 SER A N 1
ATOM 794 C CA . SER A 1 107 ? 0.652 9.760 -15.340 1.00 61.56 107 SER A CA 1
ATOM 795 C C . SER A 1 107 ? 0.165 8.871 -14.190 1.00 61.56 107 SER A C 1
ATOM 797 O O . SER A 1 107 ? -0.609 7.939 -14.429 1.00 61.56 107 SER A O 1
ATOM 799 N N . PRO A 1 108 ? 0.550 9.171 -12.936 1.00 54.22 108 PRO A N 1
ATOM 800 C CA . PRO A 1 108 ? 0.174 8.367 -11.774 1.00 54.22 108 PRO A CA 1
ATOM 801 C C . PRO A 1 108 ? -1.343 8.314 -11.540 1.00 54.22 108 PRO A C 1
ATOM 803 O O . PRO A 1 108 ? -1.819 7.370 -10.932 1.00 54.22 108 PRO A O 1
ATOM 806 N N . GLU A 1 109 ? -2.114 9.270 -12.069 1.00 53.97 109 GLU A N 1
ATOM 807 C CA . GLU A 1 109 ? -3.585 9.297 -11.991 1.00 53.97 109 GLU A CA 1
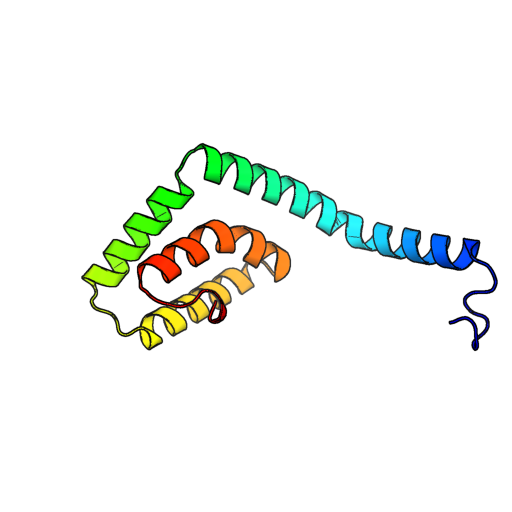ATOM 808 C C . GLU A 1 109 ? -4.267 8.161 -12.777 1.00 53.97 109 GLU A C 1
ATOM 810 O O . GLU A 1 109 ? -5.449 7.896 -12.569 1.00 53.97 109 GLU A O 1
ATOM 815 N N . LEU A 1 110 ? -3.541 7.497 -13.686 1.00 49.69 110 LEU A N 1
ATOM 816 C CA . LEU A 1 110 ? -4.032 6.355 -14.466 1.00 49.69 110 LEU A CA 1
ATOM 817 C C . LEU A 1 110 ? -3.734 4.991 -13.811 1.00 49.69 110 LEU A C 1
ATOM 819 O O . LEU A 1 110 ? -4.089 3.970 -14.404 1.00 49.69 110 LEU A O 1
ATOM 823 N N . THR A 1 111 ? -3.072 4.951 -12.643 1.00 48.31 111 THR A N 1
ATOM 824 C CA . THR A 1 111 ? -2.701 3.708 -11.928 1.00 48.31 111 THR A CA 1
ATOM 825 C C . THR A 1 111 ? -3.361 3.633 -10.558 1.00 48.31 111 THR A C 1
ATOM 827 O O . THR A 1 111 ? -3.894 2.548 -10.240 1.00 48.31 111 THR A O 1
#

Radius of gyration: 20.05 Å; chains: 1; bounding box: 50×27×52 Å

Secondary structure (DSSP, 8-state):
-TTTTS--SHHHHHHHHHHHHHHTHHHHHHHHHHHHHHHHHHHTTHHHHHHHHHHHHHHHTT--HHHHHHHHHHHHHHHHTT---HHHHHHHHHHHHHHHHHHTT--GGG-

Sequence (111 aa):
GVMTGKFKSSKDMVGAMSKAMEGMAYYIVMAFFCALFIYAFNNSNIGALMAIKGAETLKALALPAWVTIIGIIFLSAFVNLFVGSASAKWALLAPIFVPMLMQVGISPELT